Protein AF-A0A739PV73-F1 (afdb_monomer_lite)

Sequence (144 aa):
MTLNTVLNKGGDKDQQLSDKVLIKGNVTGETVLKVVPQGNGDNTASAPGNIFSSRDGISLVQVGGDAADNAFKLDREYISTGTKSPYQYRLFTYRGGQVDQQSNFLGDKPVNVDFRLQTAYLDSSGNVVPGVDPDYNNSNNENG

Organism: NCBI:txid224729

Structure (mmCIF, N/CA/C/O backbone):
data_AF-A0A739PV73-F1
#
_entry.id   AF-A0A739PV73-F1
#
loop_
_atom_site.group_PDB
_atom_site.id
_atom_site.type_symbol
_atom_site.label_atom_id
_atom_site.label_alt_id
_atom_site.label_comp_id
_atom_site.label_asym_id
_atom_site.label_entity_id
_atom_site.label_seq_id
_atom_site.pdbx_PDB_ins_code
_atom_site.Cartn_x
_atom_site.Cartn_y
_atom_site.Cartn_z
_atom_site.occupancy
_atom_site.B_iso_or_equiv
_atom_site.auth_seq_id
_atom_site.auth_comp_id
_atom_site.auth_asym_id
_atom_site.auth_atom_id
_atom_site.pdbx_PDB_model_num
ATOM 1 N N . MET A 1 1 ? -11.717 8.640 -1.453 1.00 96.00 1 MET A N 1
ATOM 2 C CA . MET A 1 1 ? -10.865 9.596 -0.702 1.00 96.00 1 MET A CA 1
ATOM 3 C C . MET A 1 1 ? -9.614 9.884 -1.513 1.00 96.00 1 MET A C 1
ATOM 5 O O . MET A 1 1 ? -9.185 8.984 -2.222 1.00 96.00 1 MET A O 1
ATOM 9 N N . THR A 1 2 ? -9.051 11.091 -1.434 1.00 98.50 2 THR A N 1
ATOM 10 C CA . THR A 1 2 ? -7.818 11.450 -2.156 1.00 98.50 2 THR A CA 1
ATOM 11 C C . THR A 1 2 ? -6.660 11.610 -1.176 1.00 98.50 2 THR A C 1
ATOM 13 O O . THR A 1 2 ? -6.854 12.259 -0.154 1.00 98.50 2 THR A O 1
ATOM 16 N N . LEU A 1 3 ? -5.495 11.039 -1.488 1.00 98.69 3 LEU A N 1
ATOM 17 C CA . LEU A 1 3 ? -4.262 11.139 -0.696 1.00 98.69 3 LEU A CA 1
ATOM 18 C C . LEU A 1 3 ? -3.104 11.576 -1.597 1.00 98.69 3 LEU A C 1
ATOM 20 O O . LEU A 1 3 ? -2.966 11.064 -2.706 1.00 98.69 3 LEU A O 1
ATOM 24 N N . ASN A 1 4 ? -2.258 12.483 -1.130 1.00 98.44 4 ASN A N 1
ATOM 25 C CA . ASN A 1 4 ? -1.005 12.848 -1.783 1.00 98.44 4 ASN A CA 1
ATOM 26 C C . ASN A 1 4 ? 0.138 12.024 -1.193 1.00 98.44 4 ASN A C 1
ATOM 28 O O . ASN A 1 4 ? 0.200 11.821 0.018 1.00 98.44 4 ASN A O 1
ATOM 32 N N . THR A 1 5 ? 1.057 11.563 -2.035 1.00 97.94 5 THR A N 1
ATOM 33 C CA . THR A 1 5 ? 2.221 10.801 -1.573 1.00 97.94 5 THR A CA 1
ATOM 34 C C . THR A 1 5 ? 3.435 11.089 -2.442 1.00 97.94 5 THR A C 1
ATOM 36 O O . THR A 1 5 ? 3.309 11.213 -3.662 1.00 97.94 5 THR A O 1
ATOM 39 N N . VAL A 1 6 ? 4.615 11.200 -1.839 1.00 97.62 6 VAL A N 1
ATOM 40 C CA . VAL A 1 6 ? 5.882 11.211 -2.576 1.00 97.62 6 VAL A CA 1
ATOM 41 C C . VAL A 1 6 ? 6.337 9.768 -2.757 1.00 97.62 6 VAL A C 1
ATOM 43 O O . VAL A 1 6 ? 6.560 9.064 -1.777 1.00 97.62 6 VAL A O 1
ATOM 46 N N . LEU A 1 7 ? 6.517 9.336 -4.006 1.00 96.88 7 LEU A N 1
ATOM 47 C CA . LEU A 1 7 ? 7.033 8.005 -4.329 1.00 96.88 7 LEU A CA 1
ATOM 48 C C . LEU A 1 7 ? 8.558 7.975 -4.174 1.00 96.88 7 LEU A C 1
ATOM 50 O O . LEU A 1 7 ? 9.299 8.017 -5.155 1.00 96.88 7 LEU A O 1
ATOM 54 N N . ASN A 1 8 ? 9.014 7.967 -2.925 1.00 94.12 8 ASN A N 1
ATOM 55 C CA . ASN A 1 8 ? 10.404 7.735 -2.540 1.00 94.12 8 ASN A CA 1
ATOM 56 C C . ASN A 1 8 ? 10.589 6.293 -2.034 1.00 94.12 8 ASN A C 1
ATOM 58 O O . ASN A 1 8 ? 9.696 5.464 -2.185 1.00 94.12 8 ASN A O 1
ATOM 62 N N . LYS A 1 9 ? 11.740 5.993 -1.425 1.00 93.38 9 LYS A N 1
ATOM 63 C CA . LYS A 1 9 ? 12.079 4.665 -0.890 1.00 93.38 9 LYS A CA 1
ATOM 64 C C . LYS A 1 9 ? 11.137 4.154 0.217 1.00 93.38 9 LYS A C 1
ATOM 66 O O . LYS A 1 9 ? 11.185 2.977 0.558 1.00 93.38 9 LYS A O 1
ATOM 71 N N . GLY A 1 10 ? 10.278 4.998 0.792 1.00 91.44 10 GLY A N 1
ATOM 72 C CA . GLY A 1 10 ? 9.528 4.644 1.996 1.00 91.44 10 GLY A CA 1
ATOM 73 C C . GLY A 1 10 ? 10.469 4.488 3.191 1.00 91.44 10 GLY A C 1
ATOM 74 O O . GLY A 1 10 ? 11.305 5.360 3.422 1.00 91.44 10 GLY A O 1
ATOM 75 N N . GLY A 1 11 ? 10.348 3.391 3.940 1.00 87.25 11 GLY A N 1
ATOM 76 C CA . GLY A 1 11 ? 11.227 3.117 5.078 1.00 87.25 11 GLY A CA 1
ATOM 77 C C . GLY A 1 11 ? 10.726 3.737 6.379 1.00 87.25 11 GLY A C 1
ATOM 78 O O . GLY A 1 11 ? 9.572 3.536 6.755 1.00 87.25 11 GLY A O 1
ATOM 79 N N . ASP A 1 12 ? 11.599 4.456 7.087 1.00 88.44 12 ASP A N 1
ATOM 80 C CA . ASP A 1 12 ? 11.282 4.988 8.416 1.00 88.44 12 ASP A CA 1
ATOM 81 C C . ASP A 1 12 ? 10.143 6.010 8.386 1.00 88.44 12 ASP A C 1
ATOM 83 O O . ASP A 1 12 ? 9.910 6.705 7.394 1.00 88.44 12 ASP A O 1
ATOM 87 N N . LYS A 1 13 ? 9.475 6.153 9.534 1.00 87.88 13 LYS A N 1
ATOM 88 C CA . LYS A 1 13 ? 8.377 7.096 9.776 1.00 87.88 13 LYS A CA 1
ATOM 89 C C . LYS A 1 13 ? 8.619 8.489 9.175 1.00 87.88 13 LYS A C 1
ATOM 91 O O . LYS A 1 13 ? 7.745 9.008 8.483 1.00 87.88 13 LYS A O 1
ATOM 96 N N . ASP A 1 14 ? 9.803 9.052 9.407 1.00 89.38 14 ASP A N 1
ATOM 97 C CA . ASP A 1 14 ? 10.157 10.427 9.024 1.00 89.38 14 ASP A CA 1
ATOM 98 C C . ASP A 1 14 ? 10.555 10.563 7.545 1.00 89.38 14 ASP A C 1
ATOM 100 O O . ASP A 1 14 ? 10.640 11.669 7.015 1.00 89.38 14 ASP A O 1
ATOM 104 N N . GLN A 1 15 ? 10.778 9.441 6.857 1.00 90.31 15 GLN A N 1
ATOM 105 C CA . GLN A 1 15 ? 11.086 9.403 5.427 1.00 90.31 15 GLN A CA 1
ATOM 106 C C . GLN A 1 15 ? 9.811 9.319 4.578 1.00 90.31 15 GLN A C 1
ATOM 108 O O . GLN A 1 15 ? 9.825 9.664 3.398 1.00 90.31 15 GLN A O 1
ATOM 113 N N . GLN A 1 16 ? 8.688 8.893 5.160 1.00 93.06 16 GLN A N 1
ATOM 114 C CA . GLN A 1 16 ? 7.427 8.712 4.445 1.00 93.06 16 GLN A CA 1
ATOM 115 C C . GLN A 1 16 ? 6.634 10.022 4.337 1.00 93.06 16 GLN A C 1
ATOM 117 O O . GLN A 1 16 ? 5.799 10.341 5.186 1.00 93.06 16 GLN A O 1
ATOM 122 N N . LEU A 1 17 ? 6.842 10.752 3.241 1.00 96.00 17 LEU A N 1
ATOM 123 C CA . LEU A 1 17 ? 6.121 11.990 2.936 1.00 96.00 17 LEU A CA 1
ATOM 124 C C . LEU A 1 17 ? 4.785 11.675 2.251 1.00 96.00 17 LEU A C 1
ATOM 126 O O . LEU A 1 17 ? 4.692 11.608 1.024 1.00 96.00 17 LEU A O 1
ATOM 130 N N . SER A 1 18 ? 3.749 11.437 3.051 1.00 96.94 18 SER A N 1
ATOM 131 C CA . SER A 1 18 ? 2.429 11.049 2.555 1.00 96.94 18 SER A CA 1
ATOM 132 C C . SER A 1 18 ? 1.316 11.547 3.463 1.00 96.94 18 SER A C 1
ATOM 134 O O . SER A 1 18 ? 1.463 11.538 4.687 1.00 96.94 18 SER A O 1
ATOM 136 N N . ASP A 1 19 ? 0.171 11.868 2.865 1.00 98.38 19 ASP A N 1
ATOM 137 C CA . ASP A 1 19 ? -1.098 11.894 3.583 1.00 98.38 19 ASP A CA 1
ATOM 138 C C . ASP A 1 19 ? -1.362 10.498 4.168 1.00 98.38 19 ASP A C 1
ATOM 140 O O . ASP A 1 19 ? -1.049 9.479 3.537 1.00 98.38 19 ASP A O 1
ATOM 144 N N . LYS A 1 20 ? -1.924 10.452 5.382 1.00 97.25 20 LYS A N 1
ATOM 145 C CA . LYS A 1 20 ? -2.180 9.214 6.130 1.00 97.25 20 LYS A CA 1
ATOM 146 C C . LYS A 1 20 ? -3.571 9.214 6.741 1.00 97.25 20 LYS A C 1
ATOM 148 O O . LYS A 1 20 ? -4.056 10.237 7.222 1.00 97.25 20 LYS A O 1
ATOM 153 N N . VAL A 1 21 ? -4.180 8.036 6.776 1.00 98.44 21 VAL A N 1
ATOM 154 C CA . VAL A 1 21 ? -5.475 7.787 7.413 1.00 98.44 21 VAL A CA 1
ATOM 155 C C . VAL A 1 21 ? -5.255 6.882 8.616 1.00 98.44 21 VAL A C 1
ATOM 157 O O . VAL A 1 21 ? -4.660 5.814 8.501 1.00 98.44 21 VAL A O 1
ATOM 160 N N . LEU A 1 22 ? -5.724 7.321 9.781 1.00 98.38 22 LEU A N 1
ATOM 161 C CA . LEU A 1 22 ? -5.436 6.694 11.068 1.00 98.38 22 LEU A CA 1
ATOM 162 C C . LEU A 1 22 ? -6.744 6.293 11.746 1.00 98.38 22 LEU A C 1
ATOM 164 O O . LEU A 1 22 ? -7.538 7.153 12.126 1.00 98.38 22 LEU A O 1
ATOM 168 N N . ILE A 1 23 ? -6.980 4.991 11.894 1.00 98.50 23 ILE A N 1
ATOM 169 C CA . ILE A 1 23 ? -8.243 4.446 12.399 1.00 98.50 23 ILE A CA 1
ATOM 170 C C . ILE A 1 23 ? -7.961 3.650 13.669 1.00 98.50 23 ILE A C 1
ATOM 172 O O . ILE A 1 23 ? -7.353 2.590 13.624 1.00 98.50 23 ILE A O 1
ATOM 176 N N . LYS A 1 24 ? -8.420 4.138 14.828 1.00 98.06 24 LYS A N 1
ATOM 177 C CA . LYS A 1 24 ? -8.197 3.451 16.117 1.00 98.06 24 LYS A CA 1
ATOM 178 C C . LYS A 1 24 ? -9.115 2.241 16.358 1.00 98.06 24 LYS A C 1
ATOM 180 O O . LYS A 1 24 ? -8.852 1.471 17.276 1.00 98.06 24 LYS A O 1
ATOM 185 N N . GLY A 1 25 ? -10.203 2.115 15.596 1.00 97.88 25 GLY A N 1
ATOM 186 C CA . GLY A 1 25 ? -11.196 1.044 15.721 1.00 97.88 25 GLY A CA 1
ATOM 187 C C . GLY A 1 25 ? -11.164 0.055 14.556 1.00 97.88 25 GLY A C 1
ATOM 188 O O . GLY A 1 25 ? -10.173 -0.031 13.834 1.00 97.88 25 GLY A O 1
ATOM 189 N N . ASN A 1 26 ? -12.271 -0.662 14.371 1.00 98.50 26 ASN A N 1
ATOM 190 C CA . ASN A 1 26 ? -12.452 -1.604 13.266 1.00 98.50 26 ASN A CA 1
ATOM 191 C C . ASN A 1 26 ? -12.900 -0.882 11.987 1.00 98.50 26 ASN A C 1
ATOM 193 O O . ASN A 1 26 ? -13.622 0.117 12.043 1.00 98.50 26 ASN A O 1
ATOM 197 N N . VAL A 1 27 ? -12.524 -1.431 10.837 1.00 98.56 27 VAL A N 1
ATOM 198 C CA . VAL A 1 27 ? -12.958 -1.008 9.505 1.00 98.56 27 VAL A CA 1
ATOM 199 C C . VAL A 1 27 ? -13.937 -2.032 8.949 1.00 98.56 27 VAL A C 1
ATOM 201 O O . VAL A 1 27 ? -13.704 -3.238 9.001 1.00 98.56 27 VAL A O 1
ATOM 204 N N . THR A 1 28 ? -15.033 -1.536 8.381 1.00 97.69 28 THR A N 1
ATOM 205 C CA . THR A 1 28 ? -16.025 -2.342 7.663 1.00 97.69 28 THR A CA 1
ATOM 206 C C . THR A 1 28 ? -16.293 -1.724 6.296 1.00 97.69 28 THR A C 1
ATOM 208 O O . THR A 1 28 ? 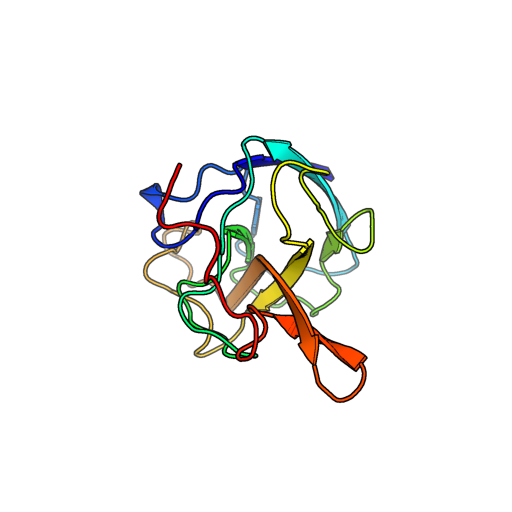-16.062 -0.530 6.094 1.00 97.69 28 THR A O 1
ATOM 211 N N . GLY A 1 29 ? -16.781 -2.538 5.358 1.00 97.38 29 GLY A N 1
ATOM 212 C CA . GLY A 1 29 ? -16.993 -2.112 3.977 1.00 97.38 29 GLY A CA 1
ATOM 213 C C . GLY A 1 29 ? -15.685 -1.903 3.214 1.00 97.38 29 GLY A C 1
ATOM 214 O O . GLY A 1 29 ? -14.637 -2.424 3.588 1.00 97.38 29 GLY A O 1
ATOM 215 N N . GLU A 1 30 ? -15.774 -1.150 2.123 1.00 97.81 30 GLU A N 1
ATOM 216 C CA . GLU A 1 30 ? -14.666 -0.892 1.208 1.00 97.81 30 GLU A CA 1
ATOM 217 C C . GLU A 1 30 ? -14.567 0.608 0.921 1.00 97.81 30 GLU A C 1
ATOM 219 O O . GLU A 1 30 ? -15.571 1.277 0.667 1.00 97.81 30 GLU A O 1
ATOM 224 N N . THR A 1 31 ? -13.347 1.141 0.938 1.00 98.62 31 THR A N 1
ATOM 225 C CA . THR A 1 31 ? -13.059 2.531 0.583 1.00 98.62 31 THR A CA 1
ATOM 226 C C . THR A 1 31 ? -12.072 2.606 -0.575 1.00 98.62 31 THR A C 1
ATOM 228 O O . THR A 1 31 ? -10.978 2.045 -0.529 1.00 98.62 31 THR A O 1
ATOM 231 N N . VAL A 1 32 ? -12.426 3.380 -1.602 1.00 98.62 32 VAL A N 1
ATOM 232 C CA . VAL A 1 32 ? -11.535 3.660 -2.734 1.00 98.62 32 VAL A CA 1
ATOM 233 C C . VAL A 1 32 ? -10.599 4.831 -2.418 1.00 98.62 32 VAL A C 1
ATOM 235 O O . VAL A 1 32 ? -11.037 5.933 -2.049 1.00 98.62 32 VAL A O 1
ATOM 238 N N . LEU A 1 33 ? -9.303 4.593 -2.604 1.00 98.69 33 LEU A N 1
ATOM 239 C CA . LEU A 1 33 ? -8.207 5.542 -2.472 1.00 98.69 33 LEU A CA 1
ATOM 240 C C . LEU A 1 33 ? -7.769 6.031 -3.856 1.00 98.69 33 LEU A C 1
ATOM 242 O O . LEU A 1 33 ? -7.245 5.271 -4.666 1.00 98.69 33 LEU A O 1
ATOM 246 N N . LYS A 1 34 ? -7.932 7.327 -4.108 1.00 98.56 34 LYS A N 1
ATOM 247 C CA . LYS A 1 34 ? -7.282 8.026 -5.214 1.00 98.56 34 LYS A CA 1
ATOM 248 C C . LYS A 1 34 ? -5.967 8.593 -4.703 1.00 98.56 34 LYS A C 1
ATOM 250 O O . LYS A 1 34 ? -5.960 9.560 -3.948 1.00 98.56 34 LYS A O 1
ATOM 255 N N . VAL A 1 35 ? -4.856 8.002 -5.106 1.00 98.44 35 VAL A N 1
ATOM 256 C CA . VAL A 1 35 ? -3.534 8.470 -4.684 1.00 98.44 35 VAL A CA 1
ATOM 257 C C . VAL A 1 35 ? -2.941 9.350 -5.779 1.00 98.44 35 VAL A C 1
ATOM 259 O O . VAL A 1 35 ? -2.904 8.963 -6.946 1.00 98.44 35 VAL A O 1
ATOM 262 N N . VAL A 1 36 ? -2.501 10.548 -5.405 1.00 98.06 36 VAL A N 1
ATOM 263 C CA . VAL A 1 36 ? -1.832 11.508 -6.284 1.00 98.06 36 VAL A CA 1
ATOM 264 C C . VAL A 1 36 ? -0.324 11.396 -6.040 1.00 98.06 36 VAL A C 1
ATOM 266 O O . VAL A 1 36 ? 0.159 11.890 -5.016 1.00 98.06 36 VAL A O 1
ATOM 269 N N . PRO A 1 37 ? 0.426 10.725 -6.933 1.00 97.12 37 PRO A N 1
ATOM 270 C CA . PRO A 1 37 ? 1.856 10.530 -6.751 1.00 97.12 37 PRO A CA 1
ATOM 271 C C . PRO A 1 37 ? 2.649 11.798 -7.078 1.00 97.12 37 PRO A C 1
ATOM 273 O O . PRO A 1 37 ? 2.356 12.504 -8.043 1.00 97.12 37 PRO A O 1
ATOM 276 N N . GLN A 1 38 ? 3.699 12.038 -6.302 1.00 96.62 38 GLN A N 1
ATOM 277 C CA . GLN A 1 38 ? 4.708 13.073 -6.510 1.00 96.62 38 GLN A CA 1
ATOM 278 C C . GLN A 1 38 ? 6.106 12.441 -6.580 1.00 96.62 38 GLN A C 1
ATOM 280 O O . GLN A 1 38 ? 6.320 11.320 -6.117 1.00 96.62 38 GLN A O 1
ATOM 285 N N . GLY A 1 39 ? 7.076 13.177 -7.127 1.00 94.88 39 GLY A N 1
ATOM 286 C CA . GLY A 1 39 ? 8.458 12.709 -7.280 1.00 94.88 39 GLY A CA 1
ATOM 287 C C . GLY A 1 39 ? 8.698 11.874 -8.544 1.00 94.88 39 GLY A C 1
ATOM 288 O O . GLY A 1 39 ? 7.891 11.878 -9.479 1.00 94.88 39 GLY A O 1
ATOM 289 N N . ASN A 1 40 ? 9.851 11.202 -8.588 1.00 95.56 40 ASN A N 1
ATOM 290 C CA . ASN A 1 40 ? 10.277 10.406 -9.744 1.00 95.56 40 ASN A CA 1
ATOM 291 C C . ASN A 1 40 ? 9.926 8.918 -9.618 1.00 95.56 40 ASN A C 1
ATOM 293 O O . ASN A 1 40 ? 9.773 8.265 -10.646 1.00 95.56 40 ASN A O 1
ATOM 297 N N . GLY A 1 41 ? 9.703 8.414 -8.401 1.00 95.62 41 GLY A N 1
ATOM 298 C CA . GLY A 1 41 ? 9.567 6.986 -8.119 1.00 95.62 41 GLY A CA 1
ATOM 299 C C . GLY A 1 41 ? 10.902 6.374 -7.689 1.00 95.62 41 GLY A C 1
ATOM 300 O O . GLY A 1 41 ? 11.931 6.640 -8.302 1.00 95.62 41 GLY A O 1
ATOM 301 N N . ASP A 1 42 ? 10.869 5.551 -6.646 1.00 95.81 42 ASP A N 1
ATOM 302 C CA . ASP A 1 42 ? 11.996 4.780 -6.115 1.00 95.81 42 ASP A CA 1
ATOM 303 C C . ASP A 1 42 ? 11.553 3.364 -5.684 1.00 95.81 42 ASP A C 1
ATOM 305 O O . ASP A 1 42 ? 10.355 3.089 -5.553 1.00 95.81 42 ASP A O 1
ATOM 309 N N . ASN A 1 43 ? 12.509 2.461 -5.468 1.00 94.94 43 ASN A N 1
ATOM 310 C CA . ASN A 1 43 ? 12.243 1.113 -4.985 1.00 94.94 43 ASN A CA 1
ATOM 311 C C . ASN A 1 43 ? 11.846 1.158 -3.507 1.00 94.94 43 ASN A C 1
ATOM 313 O O . ASN A 1 43 ? 12.665 1.499 -2.657 1.00 94.94 43 ASN A O 1
ATOM 317 N N . THR A 1 44 ? 10.611 0.773 -3.193 1.00 95.06 44 THR A N 1
ATOM 318 C CA . THR A 1 44 ? 10.118 0.707 -1.809 1.00 95.06 44 THR A CA 1
ATOM 319 C C . THR A 1 44 ? 10.292 -0.666 -1.164 1.00 95.06 44 THR A C 1
ATOM 321 O O . THR A 1 44 ? 9.819 -0.879 -0.050 1.00 95.06 44 THR A O 1
ATOM 324 N N . ALA A 1 45 ? 10.967 -1.597 -1.837 1.00 93.19 45 ALA A N 1
ATOM 325 C CA . ALA A 1 45 ? 11.372 -2.878 -1.283 1.00 93.19 45 ALA A CA 1
ATOM 326 C C . ALA A 1 45 ? 12.798 -2.792 -0.723 1.00 93.19 45 ALA A C 1
ATOM 328 O O . ALA A 1 45 ? 13.726 -2.317 -1.381 1.00 93.19 45 ALA A O 1
ATOM 329 N N . SER A 1 46 ? 12.980 -3.272 0.503 1.00 89.38 46 SER A N 1
ATOM 330 C CA . SER A 1 46 ? 14.275 -3.349 1.187 1.00 89.38 46 SER A CA 1
ATOM 331 C C . SER A 1 46 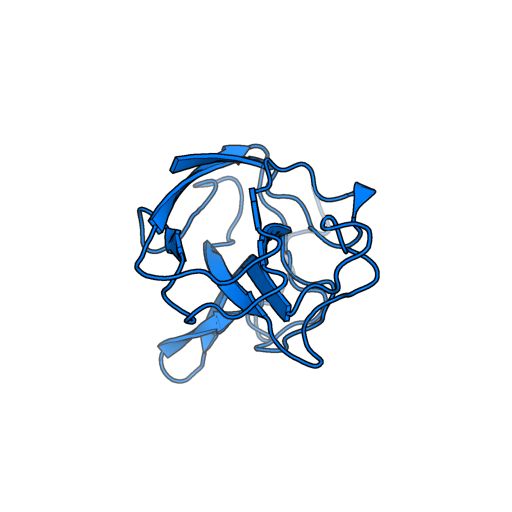? 15.114 -4.551 0.752 1.00 89.38 46 SER A C 1
ATOM 333 O O . SER A 1 46 ? 16.334 -4.527 0.914 1.00 89.38 46 SER A O 1
ATOM 335 N N . ALA A 1 47 ? 14.479 -5.563 0.162 1.00 86.25 47 ALA A N 1
ATOM 336 C CA . ALA A 1 47 ? 15.114 -6.715 -0.462 1.00 86.25 47 ALA A CA 1
ATOM 337 C C . ALA A 1 47 ? 14.405 -7.067 -1.785 1.00 86.25 47 ALA A C 1
ATOM 339 O O . ALA A 1 47 ? 13.216 -6.771 -1.934 1.00 86.25 47 ALA A O 1
ATOM 340 N N . PRO A 1 48 ? 15.108 -7.683 -2.752 1.00 85.06 48 PRO A N 1
ATOM 341 C CA . PRO A 1 48 ? 14.469 -8.217 -3.948 1.00 85.06 48 PRO A CA 1
ATOM 342 C C . PRO A 1 48 ? 13.564 -9.414 -3.626 1.00 85.06 48 PRO A C 1
ATOM 344 O O . PRO A 1 48 ? 13.773 -10.131 -2.646 1.00 85.06 48 PRO A O 1
ATOM 347 N N . GLY A 1 49 ? 12.594 -9.664 -4.502 1.00 88.00 49 GLY A N 1
ATOM 348 C CA . GLY A 1 49 ? 11.648 -10.768 -4.395 1.00 88.00 49 GLY A CA 1
ATOM 349 C C . GLY A 1 49 ? 10.376 -10.435 -3.619 1.00 88.00 49 GLY A C 1
ATOM 350 O O . GLY A 1 49 ? 10.175 -9.322 -3.140 1.00 88.00 49 GLY A O 1
ATOM 351 N N . ASN A 1 50 ? 9.499 -11.436 -3.510 1.00 88.06 50 ASN A N 1
ATOM 352 C CA . ASN A 1 50 ? 8.240 -11.354 -2.765 1.00 88.06 50 ASN A CA 1
ATOM 353 C C . ASN A 1 50 ? 8.484 -11.543 -1.261 1.00 88.06 50 ASN A C 1
ATOM 355 O O . ASN A 1 50 ? 8.119 -12.562 -0.673 1.00 88.06 50 ASN A O 1
ATOM 359 N N . ILE A 1 51 ? 9.173 -10.579 -0.656 1.00 84.75 51 ILE A N 1
ATOM 360 C CA . ILE A 1 51 ? 9.477 -10.573 0.771 1.00 84.75 51 ILE A CA 1
ATOM 361 C C . ILE A 1 51 ? 8.762 -9.380 1.387 1.00 84.75 51 ILE A C 1
ATOM 363 O O . ILE A 1 51 ? 9.005 -8.240 1.014 1.00 84.75 51 ILE A O 1
ATOM 367 N N . PHE A 1 52 ? 7.893 -9.649 2.359 1.00 82.25 52 PHE A N 1
ATOM 368 C CA . PHE A 1 52 ? 7.320 -8.604 3.197 1.00 82.25 52 PHE A CA 1
ATOM 369 C C . PHE A 1 52 ? 8.311 -8.270 4.307 1.00 82.25 52 PHE A C 1
ATOM 371 O O . PHE A 1 52 ? 8.412 -9.000 5.295 1.00 82.25 52 PHE A O 1
ATOM 378 N N . SER A 1 53 ? 9.024 -7.158 4.169 1.00 86.62 53 SER A N 1
ATOM 379 C CA . SER A 1 53 ? 9.741 -6.544 5.282 1.00 86.62 53 SER A CA 1
ATOM 380 C C . SER A 1 53 ? 8.891 -5.436 5.885 1.00 86.62 53 SER A C 1
ATOM 382 O O . SER A 1 53 ? 8.237 -4.667 5.183 1.00 86.62 53 SER A O 1
ATOM 384 N N . SER A 1 54 ? 8.912 -5.322 7.209 1.00 84.62 54 SER A N 1
ATOM 385 C CA . SER A 1 54 ? 8.108 -4.338 7.937 1.00 84.62 54 SER A CA 1
ATOM 386 C C . SER A 1 54 ? 8.473 -2.888 7.596 1.00 84.62 54 SER A C 1
ATOM 388 O O . SER A 1 54 ? 7.698 -1.968 7.848 1.00 84.62 54 SER A O 1
ATOM 390 N N . ARG A 1 55 ? 9.625 -2.674 6.955 1.00 86.25 55 ARG A N 1
ATOM 391 C CA . ARG A 1 55 ? 10.097 -1.369 6.477 1.00 86.25 55 ARG A CA 1
ATOM 392 C C . ARG A 1 55 ? 9.774 -1.097 5.007 1.00 86.25 55 ARG A C 1
ATOM 394 O O . ARG A 1 55 ? 10.070 -0.006 4.528 1.00 86.25 55 ARG A O 1
ATOM 401 N N . ASP A 1 56 ? 9.184 -2.056 4.302 1.00 93.12 56 ASP A N 1
ATOM 402 C CA . ASP A 1 56 ? 8.823 -1.882 2.901 1.00 93.12 56 ASP A CA 1
ATOM 403 C C . ASP A 1 56 ? 7.584 -1.003 2.741 1.00 93.12 56 ASP A C 1
ATOM 405 O O . ASP A 1 56 ? 6.708 -0.928 3.614 1.00 93.12 56 ASP A O 1
ATOM 409 N N . GLY A 1 57 ? 7.498 -0.375 1.574 1.00 95.19 57 GLY A N 1
ATOM 410 C CA . GLY A 1 57 ? 6.361 0.433 1.171 1.00 95.19 57 GLY A CA 1
ATOM 411 C C . GLY A 1 57 ? 6.247 1.767 1.910 1.00 95.19 57 GLY A C 1
ATOM 412 O O . GLY A 1 57 ? 7.043 2.142 2.771 1.00 95.19 57 GLY A O 1
ATOM 413 N N . ILE A 1 58 ? 5.204 2.501 1.542 1.00 97.12 58 ILE A N 1
ATOM 414 C CA . ILE A 1 58 ? 4.798 3.768 2.146 1.00 97.12 58 ILE A CA 1
ATOM 415 C C . ILE A 1 58 ? 3.426 3.545 2.778 1.00 97.12 58 ILE A C 1
ATOM 417 O O . ILE A 1 58 ? 2.471 3.196 2.084 1.00 97.12 58 ILE A O 1
ATOM 421 N N . SER A 1 59 ? 3.306 3.737 4.092 1.00 97.56 59 SER A N 1
ATOM 422 C CA . SER A 1 59 ? 2.033 3.558 4.797 1.00 97.56 59 SER A CA 1
ATOM 423 C C . SER A 1 59 ? 1.035 4.650 4.408 1.00 97.56 59 SER A C 1
ATOM 425 O O . SER A 1 59 ? 1.337 5.842 4.545 1.00 97.56 59 SER A O 1
ATOM 427 N N . LEU A 1 60 ? -0.151 4.238 3.946 1.00 98.19 60 LEU A N 1
ATOM 428 C CA . LEU A 1 60 ? -1.265 5.131 3.608 1.00 98.19 60 LEU A CA 1
ATOM 429 C C . LEU A 1 60 ? -2.388 5.063 4.646 1.00 98.19 60 LEU A C 1
ATOM 431 O O . LEU A 1 60 ? -2.990 6.089 4.971 1.00 98.19 60 LEU A O 1
ATOM 435 N N . VAL A 1 61 ? -2.678 3.866 5.165 1.00 98.62 61 VAL A N 1
ATOM 436 C CA . VAL A 1 61 ? -3.743 3.653 6.152 1.00 98.62 61 VAL A CA 1
ATOM 437 C C . VAL A 1 61 ? -3.264 2.728 7.259 1.00 98.62 61 VAL A C 1
ATOM 439 O O . VAL A 1 61 ? -2.866 1.601 6.982 1.00 98.62 61 VAL A O 1
ATOM 442 N N . GLN A 1 62 ? -3.380 3.171 8.509 1.00 98.44 62 GLN A N 1
ATOM 443 C CA . GLN A 1 62 ? -3.143 2.333 9.683 1.00 98.44 62 GLN A CA 1
ATOM 444 C C . GLN A 1 62 ? -4.438 2.113 10.456 1.00 98.44 62 GLN A C 1
ATOM 446 O O . GLN A 1 62 ? -5.185 3.057 10.729 1.00 98.44 62 GLN A O 1
ATOM 451 N N . VAL A 1 63 ? -4.682 0.859 10.825 1.00 98.75 63 VAL A N 1
ATOM 452 C CA . VAL A 1 63 ? -5.874 0.420 11.550 1.00 98.75 63 VAL A CA 1
ATOM 453 C C . VAL A 1 63 ? -5.450 -0.278 12.838 1.00 98.75 63 VAL A C 1
ATOM 455 O O . VAL A 1 63 ? -4.651 -1.212 12.814 1.00 98.75 63 VAL A O 1
ATOM 458 N N . GLY A 1 64 ? -5.977 0.187 13.969 1.00 98.31 64 GLY A N 1
ATOM 459 C CA . GLY A 1 64 ? -5.728 -0.383 15.296 1.00 98.31 64 GLY A CA 1
ATOM 460 C C . GLY A 1 64 ? -6.705 -1.488 15.696 1.00 98.31 64 GLY A C 1
ATOM 461 O O . GLY A 1 64 ? -6.485 -2.159 16.698 1.00 98.31 64 GLY A O 1
ATOM 462 N N . GLY A 1 65 ? -7.789 -1.664 14.939 1.00 97.94 65 GLY A N 1
ATOM 463 C CA . GLY A 1 65 ? -8.712 -2.793 15.036 1.00 97.94 65 GLY A CA 1
ATOM 464 C C . GLY A 1 65 ? -8.610 -3.731 13.834 1.00 97.94 65 GLY A C 1
ATOM 465 O O . GLY A 1 65 ? -7.574 -3.811 13.173 1.00 97.94 65 GLY A O 1
ATOM 466 N N . ASP A 1 66 ? -9.701 -4.428 13.539 1.00 97.88 66 ASP A N 1
ATOM 467 C CA . ASP A 1 66 ? -9.787 -5.336 12.397 1.00 97.88 66 ASP A CA 1
ATOM 468 C C . ASP A 1 66 ? -10.105 -4.586 11.101 1.00 97.88 66 ASP A C 1
ATOM 470 O O . ASP A 1 66 ? -10.864 -3.620 11.086 1.00 97.88 66 ASP A O 1
ATOM 474 N N . ALA A 1 67 ? -9.563 -5.069 9.990 1.00 98.44 67 ALA A N 1
ATOM 475 C CA . ALA A 1 67 ? -9.934 -4.669 8.634 1.00 98.44 67 ALA A CA 1
ATOM 476 C C . ALA A 1 67 ? -9.835 -5.898 7.728 1.00 98.44 67 ALA A C 1
ATOM 478 O O . ALA A 1 67 ? -9.017 -6.771 8.006 1.00 98.44 67 ALA A O 1
ATOM 479 N N . ALA A 1 68 ? -10.607 -5.976 6.645 1.00 98.00 68 ALA A N 1
ATOM 480 C CA . ALA A 1 68 ? -10.400 -6.971 5.585 1.00 98.00 68 ALA A CA 1
ATOM 481 C C . ALA A 1 68 ? -9.278 -6.525 4.626 1.00 98.00 68 ALA A C 1
ATOM 483 O O . ALA A 1 68 ? -8.987 -5.334 4.547 1.00 98.00 68 ALA A O 1
ATOM 484 N N . ASP A 1 69 ? -8.652 -7.443 3.884 1.00 95.62 69 ASP A N 1
ATOM 485 C CA . ASP A 1 69 ? -7.566 -7.093 2.941 1.00 95.62 69 ASP A CA 1
ATOM 486 C C . ASP A 1 69 ? -8.042 -6.186 1.800 1.00 95.62 69 ASP A C 1
ATOM 488 O O . ASP A 1 69 ? -7.293 -5.360 1.292 1.00 95.62 69 ASP A O 1
ATOM 492 N N . ASN A 1 70 ? -9.323 -6.274 1.449 1.00 95.81 70 ASN A N 1
ATOM 493 C CA . ASN A 1 70 ? -9.967 -5.398 0.478 1.00 95.81 70 ASN A CA 1
ATOM 494 C C . ASN A 1 70 ? -10.687 -4.201 1.119 1.00 95.81 70 ASN A C 1
ATOM 496 O O . ASN A 1 70 ? -11.446 -3.527 0.433 1.00 95.81 70 ASN A O 1
ATOM 500 N N . ALA A 1 71 ? -10.485 -3.911 2.410 1.00 98.44 71 ALA A N 1
ATOM 501 C CA . ALA A 1 71 ? -11.138 -2.769 3.061 1.00 98.44 71 ALA A CA 1
ATOM 502 C C . ALA A 1 71 ? -10.736 -1.423 2.431 1.00 98.44 71 ALA A C 1
ATOM 504 O O . ALA A 1 71 ? -11.509 -0.462 2.443 1.00 98.44 71 ALA A O 1
ATOM 505 N N . PHE A 1 72 ? -9.542 -1.368 1.840 1.00 98.69 72 PHE A N 1
ATOM 506 C CA . PHE A 1 72 ? -9.079 -0.256 1.024 1.00 98.69 72 PHE A CA 1
ATOM 507 C C . PHE A 1 72 ? -8.566 -0.775 -0.311 1.00 98.69 72 PHE A C 1
ATOM 509 O O . PHE A 1 72 ? -7.864 -1.781 -0.364 1.00 98.69 72 PHE A O 1
ATOM 516 N N . LYS A 1 73 ? -8.873 -0.050 -1.385 1.00 98.00 73 LYS A N 1
ATOM 517 C CA . LYS A 1 73 ? -8.337 -0.330 -2.720 1.00 98.00 73 LYS A CA 1
ATOM 518 C C . LYS A 1 73 ? -7.983 0.951 -3.449 1.00 98.00 73 LYS A C 1
ATOM 520 O O . LYS A 1 73 ? -8.565 2.000 -3.183 1.00 98.00 73 LYS A O 1
ATOM 525 N N . LEU A 1 74 ? -7.046 0.865 -4.382 1.00 98.50 74 LEU A N 1
ATOM 526 C CA . LEU A 1 74 ? -6.741 1.974 -5.279 1.00 98.50 74 LEU A CA 1
ATOM 527 C C . LEU A 1 74 ? -7.886 2.190 -6.282 1.00 98.50 74 LEU A C 1
ATOM 529 O O . LEU A 1 74 ? -8.630 1.267 -6.611 1.00 98.50 74 LEU A O 1
ATOM 533 N N . ASP A 1 75 ? -8.012 3.412 -6.798 1.00 98.06 75 ASP A N 1
ATOM 534 C CA . ASP A 1 75 ? -8.943 3.768 -7.882 1.00 98.06 75 ASP A CA 1
ATOM 535 C C . ASP A 1 75 ? -8.527 3.217 -9.262 1.00 98.06 75 ASP A C 1
ATOM 537 O O . ASP A 1 75 ? -9.207 3.448 -10.260 1.00 98.06 75 ASP A O 1
ATOM 541 N N . ARG A 1 76 ? -7.396 2.512 -9.313 1.00 97.56 76 ARG A N 1
ATOM 542 C CA . ARG A 1 76 ? -6.737 1.936 -10.487 1.00 97.56 76 ARG A CA 1
ATOM 543 C C . ARG A 1 76 ? -5.883 0.744 -10.051 1.00 97.56 76 ARG A C 1
ATOM 545 O O . ARG A 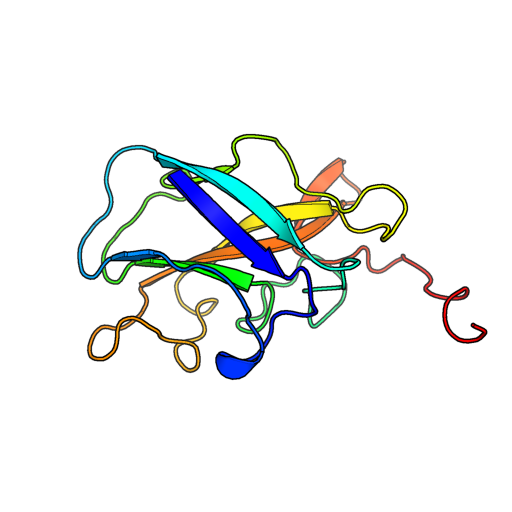1 76 ? -5.563 0.627 -8.874 1.00 97.56 76 ARG A O 1
ATOM 552 N N . GLU A 1 77 ? -5.472 -0.113 -10.978 1.00 96.31 77 GLU A N 1
ATOM 553 C CA . GLU A 1 77 ? -4.734 -1.342 -10.631 1.00 96.31 77 GLU A CA 1
ATOM 554 C C . GLU A 1 77 ? -3.353 -1.090 -10.017 1.00 96.31 77 GLU A C 1
ATOM 556 O O . GLU A 1 77 ? -2.927 -1.823 -9.126 1.00 96.31 77 GLU A O 1
ATOM 561 N N . TYR A 1 78 ? -2.654 -0.062 -10.499 1.00 97.69 78 TYR A N 1
ATOM 562 C CA . TYR A 1 78 ? -1.345 0.345 -10.006 1.00 97.69 78 TYR A CA 1
ATOM 563 C C . TYR A 1 78 ? -1.104 1.836 -10.249 1.00 97.69 78 TYR A C 1
ATOM 565 O O . TYR A 1 78 ? -1.729 2.478 -11.098 1.00 97.69 78 TYR A O 1
ATOM 573 N N . ILE A 1 79 ? -0.159 2.388 -9.502 1.00 97.94 79 ILE A N 1
ATOM 574 C CA . ILE A 1 79 ? 0.357 3.740 -9.685 1.00 97.94 79 ILE A CA 1
ATOM 575 C C . ILE A 1 79 ? 1.718 3.638 -10.366 1.00 97.94 79 ILE A C 1
ATOM 577 O O . ILE A 1 79 ? 2.502 2.747 -10.062 1.00 97.94 79 ILE A O 1
ATOM 581 N N . SER A 1 80 ? 2.009 4.560 -11.276 1.00 95.06 80 SER A N 1
ATOM 582 C CA . SER A 1 80 ? 3.322 4.700 -11.910 1.00 95.06 80 SER A CA 1
ATOM 583 C C . SER A 1 80 ? 3.625 6.175 -12.128 1.00 95.06 80 SER A C 1
ATOM 585 O O . SER A 1 80 ? 2.699 6.965 -12.328 1.00 95.06 80 SER A O 1
ATOM 587 N N . THR A 1 81 ? 4.902 6.541 -12.180 1.00 93.12 81 THR A N 1
ATOM 588 C CA . THR A 1 81 ? 5.348 7.895 -12.554 1.00 93.12 81 THR A CA 1
ATOM 589 C C . THR A 1 81 ? 5.571 8.055 -14.064 1.00 93.12 81 THR A C 1
ATOM 591 O O . THR A 1 81 ? 6.192 9.023 -14.508 1.00 93.12 81 THR A O 1
ATOM 594 N N . GLY A 1 82 ? 5.047 7.126 -14.872 1.00 90.25 82 GLY A N 1
ATOM 595 C CA . GLY A 1 82 ? 5.225 7.112 -16.321 1.00 90.25 82 GLY A CA 1
ATOM 596 C C . GLY A 1 82 ? 6.667 6.780 -16.690 1.00 90.25 82 GLY A C 1
ATOM 597 O O . GLY A 1 82 ? 7.209 5.783 -16.237 1.00 90.25 82 GLY A O 1
ATOM 598 N N . THR A 1 83 ? 7.306 7.627 -17.495 1.00 90.38 83 THR A N 1
ATOM 599 C CA . THR A 1 83 ? 8.674 7.397 -17.991 1.00 90.38 83 THR A CA 1
ATOM 600 C C . THR A 1 83 ? 9.774 7.717 -16.975 1.00 90.38 83 THR A C 1
ATOM 602 O O . THR A 1 83 ? 10.948 7.569 -17.296 1.00 90.38 83 THR A O 1
ATOM 605 N N . LYS A 1 84 ? 9.430 8.200 -15.773 1.00 92.69 84 LYS A N 1
ATOM 606 C CA . LYS A 1 84 ? 10.415 8.619 -14.760 1.00 92.69 84 LYS A CA 1
ATOM 607 C C . LYS A 1 84 ? 11.005 7.458 -13.960 1.00 92.69 84 LYS A C 1
ATOM 609 O O . LYS A 1 84 ? 12.087 7.602 -13.405 1.00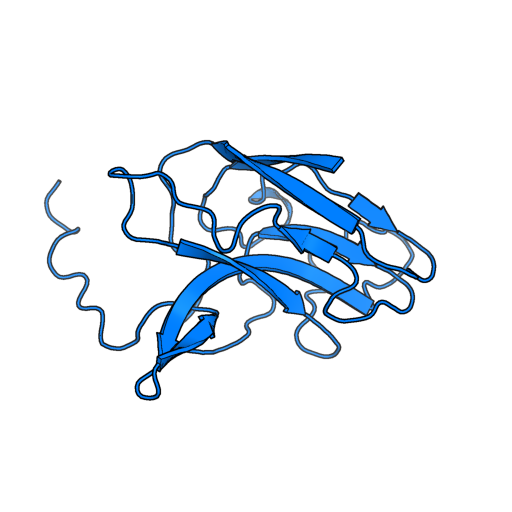 92.69 84 LYS A O 1
ATOM 614 N N . SER A 1 85 ? 10.288 6.343 -13.869 1.00 93.69 85 SER A N 1
ATOM 615 C CA . SER A 1 85 ? 10.702 5.170 -13.106 1.00 93.69 85 SER A CA 1
ATOM 616 C C . SER A 1 85 ? 10.062 3.908 -13.687 1.00 93.69 85 SER A C 1
ATOM 618 O O . SER A 1 85 ? 8.926 3.978 -14.160 1.00 93.69 85 SER A O 1
ATOM 620 N N . PRO A 1 86 ? 10.751 2.753 -13.635 1.00 93.12 86 PRO A N 1
ATOM 621 C CA . PRO A 1 86 ? 10.192 1.478 -14.079 1.00 93.12 86 PRO A CA 1
ATOM 622 C C . PRO A 1 86 ? 9.171 0.887 -13.094 1.00 93.12 86 PRO A C 1
ATOM 624 O O . PRO A 1 86 ? 8.528 -0.112 -13.408 1.00 93.12 86 PRO A O 1
ATOM 627 N N . TYR A 1 87 ? 9.030 1.454 -11.894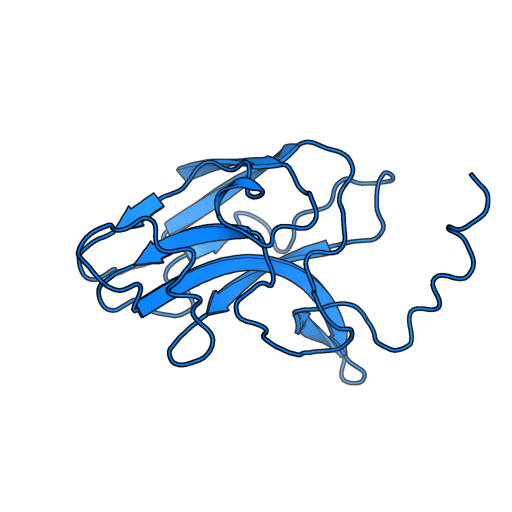 1.00 95.88 87 TYR A N 1
ATOM 628 C CA . TYR A 1 87 ? 8.252 0.824 -10.837 1.00 95.88 87 TYR A CA 1
ATOM 629 C C . TYR A 1 87 ? 6.742 1.006 -11.008 1.00 95.88 87 TYR A C 1
ATOM 631 O O . TYR A 1 87 ? 6.230 2.108 -11.233 1.00 95.88 87 TYR A O 1
ATOM 639 N N . GLN A 1 88 ? 6.021 -0.095 -10.804 1.00 96.44 88 GLN A N 1
ATOM 640 C CA . GLN A 1 88 ? 4.594 -0.084 -10.513 1.00 96.44 88 GLN A CA 1
ATOM 641 C C . GLN A 1 88 ? 4.396 -0.183 -9.008 1.00 96.44 88 GLN A C 1
ATOM 643 O O . GLN A 1 88 ? 5.013 -1.022 -8.356 1.00 96.44 88 GLN A O 1
ATOM 648 N N . TYR A 1 89 ? 3.502 0.637 -8.468 1.00 97.94 89 TYR A N 1
ATOM 649 C CA . TYR A 1 89 ? 3.154 0.622 -7.057 1.00 97.94 89 TYR A CA 1
ATOM 650 C C . TYR A 1 89 ? 1.735 0.121 -6.862 1.00 97.94 89 TYR A C 1
ATOM 652 O O . TYR A 1 89 ? 0.803 0.598 -7.516 1.00 97.94 89 TYR A O 1
ATOM 660 N N . ARG A 1 90 ? 1.559 -0.806 -5.928 1.00 97.88 90 ARG A N 1
ATOM 661 C CA . ARG A 1 90 ? 0.264 -1.380 -5.571 1.00 97.88 90 ARG A CA 1
ATOM 662 C C . ARG A 1 90 ? 0.051 -1.319 -4.070 1.00 97.88 90 ARG A C 1
ATOM 664 O O . ARG A 1 90 ? 0.989 -1.117 -3.303 1.00 97.88 90 ARG A O 1
ATOM 671 N N . LEU A 1 91 ? -1.210 -1.425 -3.673 1.00 98.00 91 LEU A N 1
ATOM 672 C CA . LEU A 1 91 ? -1.595 -1.417 -2.271 1.00 98.00 91 LEU A CA 1
ATOM 673 C C . LEU A 1 91 ? -1.566 -2.848 -1.740 1.00 98.00 91 LEU A C 1
ATOM 675 O O . LEU A 1 91 ? -2.305 -3.695 -2.237 1.00 98.00 91 LEU A O 1
ATOM 679 N N . PHE A 1 92 ? -0.737 -3.092 -0.732 1.00 96.69 92 PHE A N 1
ATOM 680 C CA . PHE A 1 92 ? -0.651 -4.371 -0.038 1.00 96.69 92 PHE A CA 1
ATOM 681 C C . PHE A 1 92 ? -1.024 -4.211 1.430 1.00 96.69 92 PHE A C 1
ATOM 683 O O . PHE A 1 92 ? -0.819 -3.157 2.038 1.00 96.69 92 PHE A O 1
ATOM 690 N N . THR A 1 93 ? -1.571 -5.280 1.997 1.00 96.69 93 THR A N 1
ATOM 691 C CA . THR A 1 93 ? -1.997 -5.326 3.392 1.00 96.69 93 THR A CA 1
ATOM 692 C C . THR A 1 93 ? -0.949 -6.039 4.231 1.00 96.69 93 THR A C 1
ATOM 694 O O . THR A 1 93 ? -0.600 -7.184 3.962 1.00 96.69 93 THR A O 1
ATOM 697 N N . TYR A 1 94 ? -0.471 -5.360 5.269 1.00 96.44 94 TYR A N 1
ATOM 698 C CA . TYR A 1 94 ? 0.480 -5.882 6.242 1.00 96.44 94 TYR A CA 1
ATOM 699 C C . TYR A 1 94 ? -0.248 -6.215 7.539 1.00 96.44 94 TYR A C 1
ATOM 701 O O . TYR A 1 94 ? -1.044 -5.405 8.026 1.00 96.44 94 TYR A O 1
ATOM 709 N N . ARG A 1 95 ? 0.035 -7.392 8.113 1.00 95.19 95 ARG A N 1
ATOM 710 C CA . ARG A 1 95 ? -0.569 -7.871 9.370 1.00 95.19 95 ARG A CA 1
ATOM 711 C C . ARG A 1 95 ? 0.427 -8.630 10.238 1.00 95.19 95 ARG A C 1
ATOM 713 O O . ARG A 1 95 ? 1.447 -9.129 9.764 1.00 95.19 95 ARG A O 1
ATOM 720 N N . GLY A 1 96 ? 0.095 -8.768 11.521 1.00 92.44 96 GLY A N 1
ATOM 721 C CA . GLY A 1 96 ? 0.879 -9.569 12.463 1.00 92.44 96 GLY A CA 1
ATOM 722 C C . GLY A 1 96 ? 2.347 -9.138 12.483 1.00 92.44 96 GLY A C 1
ATOM 723 O O . GLY A 1 96 ? 2.641 -7.952 12.601 1.00 92.44 96 GLY A O 1
ATOM 724 N N . GLY A 1 97 ? 3.266 -10.093 12.317 1.00 90.62 97 GLY A N 1
ATOM 725 C CA . GLY A 1 97 ? 4.711 -9.829 12.312 1.00 90.62 97 GLY A CA 1
ATOM 726 C C . GLY A 1 97 ? 5.220 -8.979 11.140 1.00 90.62 97 GLY A C 1
ATOM 727 O O . GLY A 1 97 ? 6.365 -8.541 11.175 1.00 90.62 97 GLY A O 1
ATOM 728 N N . GLN A 1 98 ? 4.396 -8.727 10.118 1.00 92.88 98 GLN A N 1
ATOM 729 C CA . GLN A 1 98 ? 4.766 -7.856 9.000 1.00 92.88 98 GLN A CA 1
ATOM 730 C C . GLN A 1 98 ? 4.631 -6.374 9.367 1.00 92.88 98 GLN A C 1
ATOM 732 O O . GLN A 1 98 ? 5.290 -5.535 8.765 1.00 92.88 98 GLN A O 1
ATOM 737 N N . VAL A 1 99 ? 3.772 -6.022 10.327 1.00 94.19 99 VAL A N 1
ATOM 738 C CA . VAL A 1 99 ? 3.533 -4.617 10.671 1.00 94.19 99 VAL A CA 1
ATOM 739 C C . VAL A 1 99 ? 4.708 -4.064 11.471 1.00 94.19 99 VAL A C 1
ATOM 741 O O . VAL A 1 99 ? 5.062 -4.593 12.525 1.00 94.19 99 VAL A O 1
ATOM 744 N N . ASP A 1 100 ? 5.271 -2.949 11.009 1.00 91.50 100 ASP A N 1
ATOM 745 C CA . ASP A 1 100 ? 6.275 -2.213 11.772 1.00 91.50 100 ASP A CA 1
ATOM 746 C C . ASP A 1 100 ? 5.630 -1.326 12.839 1.00 91.50 100 ASP A C 1
ATOM 748 O O . ASP A 1 100 ? 5.128 -0.235 12.555 1.00 91.50 100 ASP A O 1
ATOM 752 N N . GLN A 1 101 ? 5.695 -1.780 14.091 1.00 93.44 101 GLN A N 1
ATOM 753 C CA . GLN A 1 101 ? 5.233 -0.999 15.238 1.00 93.44 101 GLN A CA 1
ATOM 754 C C . GLN A 1 101 ? 6.120 0.222 15.532 1.00 93.44 101 GLN A C 1
ATOM 756 O O . GLN A 1 101 ? 5.668 1.133 16.222 1.00 93.44 101 GLN A O 1
ATOM 761 N N . GLN A 1 102 ? 7.356 0.284 15.021 1.00 90.44 102 GLN A N 1
ATOM 762 C CA . GLN A 1 102 ? 8.220 1.462 15.185 1.00 90.44 102 GLN A CA 1
ATOM 763 C C . GLN A 1 102 ? 7.724 2.629 14.317 1.00 90.44 102 GLN A C 1
ATOM 765 O O . GLN A 1 102 ? 7.801 3.787 14.725 1.00 90.44 102 GLN A O 1
ATOM 770 N N . SER A 1 103 ? 7.094 2.328 13.179 1.00 90.44 103 SER A N 1
ATOM 771 C CA . SER A 1 103 ? 6.418 3.292 12.301 1.00 90.44 103 SER A CA 1
ATOM 772 C C . SER A 1 103 ? 4.927 3.478 12.638 1.00 90.44 103 SER A C 1
ATOM 774 O O . SER A 1 103 ? 4.101 3.732 11.759 1.00 90.44 103 SER A O 1
ATOM 776 N N . ASN A 1 104 ? 4.553 3.379 13.916 1.00 94.44 104 ASN A N 1
ATOM 777 C CA . ASN A 1 104 ? 3.178 3.561 14.386 1.00 94.44 104 ASN A CA 1
ATOM 778 C C . ASN A 1 104 ? 2.773 5.051 14.429 1.00 94.44 104 ASN A C 1
ATOM 780 O O . ASN A 1 104 ? 3.439 5.880 15.055 1.00 94.44 104 ASN A O 1
ATOM 784 N N . PHE A 1 105 ? 1.670 5.414 13.768 1.00 94.69 105 PHE A N 1
ATOM 785 C CA . PHE A 1 105 ? 1.057 6.750 13.795 1.00 94.69 105 PHE A CA 1
ATOM 786 C C . PHE A 1 105 ? -0.224 6.827 14.647 1.00 94.69 105 PHE A C 1
ATOM 788 O O . PHE A 1 105 ? -0.722 7.923 14.887 1.00 94.69 105 PHE A O 1
ATOM 795 N N . LEU A 1 106 ? -0.743 5.705 15.150 1.00 96.50 106 LEU A N 1
ATOM 796 C CA . LEU A 1 106 ? -1.932 5.631 16.010 1.00 96.50 106 LEU A CA 1
ATOM 797 C C . LEU A 1 106 ? -1.675 6.069 17.464 1.00 96.50 106 LEU A C 1
ATOM 799 O O . LEU A 1 106 ? -2.629 6.227 18.234 1.00 96.50 106 LEU A O 1
ATOM 803 N N . GLY A 1 107 ? -0.411 6.292 17.835 1.00 92.50 107 GLY A N 1
ATOM 804 C CA . GLY A 1 107 ? -0.003 6.734 19.166 1.00 92.50 107 GLY A CA 1
ATOM 805 C C . GLY A 1 107 ? -0.038 5.592 20.177 1.00 92.50 107 GLY A C 1
ATOM 806 O O . GLY A 1 107 ? 0.808 4.708 20.146 1.00 92.50 107 GLY A O 1
ATOM 807 N N . ASP A 1 108 ? -1.016 5.621 21.079 1.00 91.94 108 ASP A N 1
ATOM 808 C CA . ASP A 1 108 ? -1.168 4.678 22.195 1.00 91.94 108 ASP A CA 1
ATOM 809 C C . ASP A 1 108 ? -1.775 3.320 21.801 1.00 91.94 108 ASP A C 1
ATOM 811 O O . ASP A 1 108 ? -1.802 2.387 22.604 1.00 91.94 108 ASP A O 1
ATOM 815 N N . LYS A 1 109 ? -2.280 3.197 20.571 1.00 94.81 109 LYS A N 1
ATOM 816 C CA . LYS A 1 109 ? -2.836 1.954 20.027 1.00 94.81 109 LYS A CA 1
ATOM 817 C C . LYS A 1 109 ? -1.809 1.267 19.123 1.00 94.81 109 LYS A C 1
ATOM 819 O O . LYS A 1 109 ? -1.185 1.964 18.323 1.00 94.81 109 LYS A O 1
ATOM 824 N N . PRO A 1 110 ? -1.646 -0.066 19.196 1.00 96.62 110 PRO A N 1
ATOM 825 C CA . PRO A 1 110 ? -0.843 -0.791 18.217 1.00 96.62 110 PRO A CA 1
ATOM 826 C C . PRO A 1 110 ? -1.488 -0.712 16.830 1.00 96.62 110 PRO A C 1
ATOM 828 O O . PRO A 1 110 ? -2.703 -0.537 16.708 1.00 96.62 110 PRO A O 1
ATOM 831 N N . VAL A 1 111 ? -0.674 -0.862 15.788 1.00 97.75 111 VAL A N 1
ATOM 832 C CA . VAL A 1 111 ? -1.166 -1.018 14.414 1.00 97.75 111 VAL A CA 1
ATOM 833 C C . VAL A 1 111 ? -1.418 -2.502 14.175 1.00 97.75 111 VAL A C 1
ATOM 835 O O . VAL A 1 111 ? -0.488 -3.300 14.220 1.00 97.75 111 VAL A O 1
ATOM 838 N N . ASN A 1 112 ? -2.661 -2.887 13.914 1.00 97.62 112 ASN A N 1
ATOM 839 C CA . ASN A 1 112 ? -3.006 -4.276 13.603 1.00 97.62 112 ASN A CA 1
ATOM 840 C C . ASN A 1 112 ? -2.947 -4.548 12.098 1.00 97.62 112 ASN A C 1
ATOM 842 O O . ASN A 1 112 ? -2.588 -5.649 11.677 1.00 97.62 112 ASN A O 1
ATOM 846 N N . VAL A 1 113 ? -3.301 -3.539 11.298 1.00 98.19 113 VAL A N 1
ATOM 847 C CA . VAL A 1 113 ? -3.301 -3.604 9.837 1.00 98.19 113 VAL A CA 1
ATOM 848 C C . VAL A 1 113 ? -2.698 -2.326 9.278 1.00 98.19 113 VAL A C 1
ATOM 850 O O . VAL A 1 113 ? -3.097 -1.228 9.671 1.00 98.19 113 VAL A O 1
ATOM 853 N N . ASP A 1 114 ? -1.762 -2.468 8.347 1.00 97.88 114 ASP A N 1
ATOM 854 C CA . ASP A 1 114 ? -1.157 -1.347 7.629 1.00 97.88 114 ASP A CA 1
ATOM 855 C C . ASP A 1 114 ? -1.315 -1.566 6.119 1.00 97.88 114 ASP A C 1
ATOM 857 O O . ASP A 1 114 ? -0.858 -2.571 5.574 1.00 97.88 114 ASP A O 1
ATOM 861 N N . PHE A 1 115 ? -2.005 -0.649 5.444 1.00 97.94 115 PHE A N 1
ATOM 862 C CA . PHE A 1 115 ? -2.152 -0.663 3.992 1.00 97.94 115 PHE A CA 1
ATOM 863 C C . PHE A 1 115 ? -1.053 0.202 3.394 1.00 97.94 115 PHE A C 1
ATOM 865 O O . PHE A 1 115 ? -1.062 1.435 3.523 1.00 97.94 115 PHE A O 1
ATOM 872 N N . ARG A 1 116 ? -0.103 -0.460 2.739 1.00 97.56 116 ARG A N 1
ATOM 873 C CA . ARG A 1 116 ? 1.117 0.160 2.239 1.00 97.56 116 ARG A CA 1
ATOM 874 C C . ARG A 1 116 ? 1.154 0.164 0.731 1.00 97.56 116 ARG A C 1
ATOM 876 O O . ARG A 1 116 ? 0.845 -0.831 0.082 1.00 97.56 116 ARG A O 1
ATOM 883 N N . LEU A 1 117 ? 1.560 1.298 0.183 1.00 97.62 117 LEU A N 1
ATOM 884 C CA . LEU A 1 117 ? 1.891 1.415 -1.220 1.00 97.62 117 LEU A CA 1
ATOM 885 C C . LEU A 1 117 ? 3.326 0.912 -1.423 1.00 97.62 117 LEU A C 1
ATOM 887 O O . LEU A 1 117 ? 4.266 1.546 -0.950 1.00 97.62 117 LEU A O 1
ATOM 891 N N . GLN A 1 118 ? 3.495 -0.217 -2.107 1.00 97.06 118 GLN A N 1
ATOM 892 C CA . GLN A 1 118 ? 4.796 -0.852 -2.337 1.00 97.06 118 GLN A CA 1
ATOM 893 C C . GLN A 1 118 ? 5.009 -1.118 -3.826 1.00 97.06 118 GLN A C 1
ATOM 895 O O . GLN A 1 118 ? 4.042 -1.297 -4.571 1.00 97.06 118 GLN A O 1
ATOM 900 N N . THR A 1 119 ? 6.268 -1.141 -4.257 1.00 97.06 119 THR A N 1
ATOM 901 C CA . THR A 1 119 ? 6.654 -1.669 -5.561 1.00 97.06 119 THR A CA 1
ATOM 902 C C . THR A 1 119 ? 6.150 -3.098 -5.723 1.00 97.06 119 THR A C 1
ATOM 904 O O . THR A 1 119 ? 6.039 -3.849 -4.752 1.00 97.06 119 THR A O 1
ATOM 907 N N . ALA A 1 120 ? 5.771 -3.443 -6.947 1.00 96.50 120 ALA A N 1
ATOM 908 C CA . ALA A 1 120 ? 5.276 -4.761 -7.301 1.00 96.50 120 ALA A CA 1
ATOM 909 C C . ALA A 1 120 ? 5.867 -5.215 -8.636 1.00 96.50 120 ALA A C 1
ATOM 911 O O . ALA A 1 120 ? 6.149 -4.394 -9.514 1.00 96.50 120 ALA A O 1
ATOM 912 N N . TYR A 1 121 ? 5.978 -6.528 -8.803 1.00 94.94 121 TYR A N 1
ATOM 913 C CA . TYR A 1 121 ? 6.385 -7.172 -10.048 1.00 94.94 121 TYR A CA 1
ATOM 914 C C . TYR A 1 121 ? 5.516 -8.407 -10.319 1.00 94.94 121 TYR A C 1
ATOM 916 O O . TYR A 1 121 ? 4.704 -8.803 -9.478 1.00 94.94 121 TYR A O 1
ATOM 924 N N . LEU A 1 122 ? 5.643 -8.972 -11.520 1.00 94.44 122 LEU A N 1
ATOM 925 C CA . LEU A 1 122 ? 5.038 -10.256 -11.857 1.00 94.44 122 LEU A CA 1
ATOM 926 C C . LEU A 1 122 ? 6.031 -11.363 -11.516 1.00 94.44 122 LEU A C 1
ATOM 928 O O . LEU A 1 122 ? 7.147 -11.347 -12.026 1.00 94.44 122 LEU A O 1
ATOM 932 N N . ASP A 1 123 ? 5.631 -12.313 -10.677 1.00 93.38 123 ASP A N 1
ATOM 933 C CA . ASP A 1 123 ? 6.436 -13.507 -10.438 1.00 93.38 123 ASP A CA 1
ATOM 934 C C . ASP A 1 123 ? 6.489 -14.413 -11.685 1.00 93.38 123 ASP A C 1
ATOM 936 O O . ASP A 1 123 ? 5.824 -14.177 -12.699 1.00 93.38 123 ASP A O 1
ATOM 940 N N . SER A 1 124 ? 7.262 -15.498 -11.610 1.00 91.06 124 SER A N 1
ATOM 941 C CA . SER A 1 124 ? 7.414 -16.465 -12.707 1.00 91.06 124 SER A CA 1
ATOM 942 C C . SER A 1 124 ? 6.112 -17.161 -13.127 1.00 91.06 124 SER A C 1
ATOM 944 O O . SER A 1 124 ? 6.056 -17.764 -14.197 1.00 91.06 124 SER A O 1
ATOM 946 N N . SER A 1 125 ? 5.063 -17.079 -12.306 1.00 94.44 125 SER A N 1
ATOM 947 C CA . SER A 1 125 ? 3.725 -17.604 -12.593 1.00 94.44 125 SER A CA 1
ATOM 948 C C . SER A 1 125 ? 2.765 -16.522 -13.108 1.00 94.44 125 SER A C 1
ATOM 950 O O . SER A 1 125 ? 1.600 -16.815 -13.372 1.00 94.44 125 SER A O 1
ATOM 952 N N . GLY A 1 126 ? 3.237 -15.283 -13.274 1.00 93.31 126 GLY A N 1
ATOM 953 C CA . GLY A 1 126 ? 2.440 -14.142 -13.712 1.00 93.31 126 GLY A CA 1
ATOM 954 C C . GLY A 1 126 ? 1.588 -13.516 -12.607 1.00 93.31 126 GLY A C 1
ATOM 955 O O . GLY A 1 126 ? 0.702 -12.715 -12.913 1.00 93.31 126 GLY A O 1
ATOM 956 N N . ASN A 1 127 ? 1.822 -13.854 -11.335 1.00 95.12 127 ASN A N 1
ATOM 957 C CA . ASN A 1 127 ? 1.108 -13.231 -10.227 1.00 95.12 127 ASN A CA 1
ATOM 958 C C . ASN A 1 127 ? 1.753 -11.902 -9.861 1.00 95.12 127 ASN A C 1
ATOM 960 O O . ASN A 1 127 ? 2.971 -11.781 -9.767 1.00 95.12 127 ASN A O 1
ATOM 964 N N . VAL A 1 128 ? 0.915 -10.918 -9.561 1.00 95.00 128 VAL A N 1
ATOM 965 C CA . VAL A 1 128 ? 1.364 -9.658 -8.980 1.00 95.00 128 VAL A CA 1
ATOM 966 C C . VAL A 1 128 ? 1.763 -9.891 -7.528 1.00 95.00 128 VAL A C 1
ATOM 968 O O . VAL A 1 128 ? 0.922 -10.235 -6.696 1.00 95.00 128 VAL A O 1
ATOM 971 N N . VAL A 1 129 ? 3.027 -9.635 -7.218 1.00 95.25 129 VAL A N 1
ATOM 972 C CA . VAL A 1 129 ? 3.597 -9.794 -5.880 1.00 95.25 129 VAL A CA 1
ATOM 973 C C . VAL A 1 129 ? 4.327 -8.517 -5.453 1.00 95.25 129 VAL A C 1
ATOM 975 O O . VAL A 1 129 ? 4.809 -7.773 -6.314 1.00 95.25 129 VAL A O 1
ATOM 978 N N . PRO A 1 130 ? 4.387 -8.212 -4.147 1.00 94.94 130 PRO A N 1
ATOM 979 C CA . PRO A 1 130 ? 5.164 -7.080 -3.660 1.00 94.94 130 PRO A CA 1
ATOM 980 C C . PRO A 1 130 ? 6.658 -7.295 -3.901 1.00 94.94 130 PRO A C 1
ATOM 982 O O . PRO A 1 130 ? 7.134 -8.427 -3.953 1.00 94.94 130 PRO A O 1
ATOM 985 N N . GLY A 1 131 ? 7.397 -6.198 -4.016 1.00 93.81 131 GLY A N 1
ATOM 986 C CA . GLY A 1 131 ? 8.842 -6.203 -4.172 1.00 93.81 131 GLY A CA 1
ATOM 987 C C . GLY A 1 131 ? 9.312 -5.739 -5.546 1.00 93.81 131 GLY A C 1
ATOM 988 O O . GLY A 1 131 ? 8.593 -5.093 -6.310 1.00 93.81 131 GLY A O 1
ATOM 989 N N . VAL A 1 132 ? 10.552 -6.100 -5.853 1.00 93.00 132 VAL A N 1
ATOM 990 C CA . VAL A 1 132 ? 11.150 -5.977 -7.185 1.00 93.00 132 VAL A CA 1
ATOM 991 C C . VAL A 1 132 ? 11.616 -7.346 -7.641 1.00 93.00 132 VAL A C 1
ATOM 993 O O . VAL A 1 132 ? 11.994 -8.174 -6.811 1.00 93.00 132 VAL A O 1
ATOM 996 N N . ASP A 1 133 ? 11.584 -7.576 -8.948 1.00 90.69 133 ASP A N 1
ATOM 997 C CA . ASP A 1 133 ? 12.018 -8.838 -9.535 1.00 90.69 133 ASP A CA 1
ATOM 998 C C . ASP A 1 133 ? 13.485 -9.128 -9.142 1.00 90.69 133 ASP A C 1
ATOM 1000 O O . ASP A 1 133 ? 14.348 -8.274 -9.377 1.00 90.69 133 ASP A O 1
ATOM 1004 N N . PRO A 1 134 ? 13.788 -10.279 -8.504 1.00 86.94 134 PRO A N 1
ATOM 1005 C CA . PRO A 1 134 ? 15.157 -10.669 -8.168 1.00 86.94 134 PRO A CA 1
ATOM 1006 C C . PRO A 1 134 ? 16.099 -10.725 -9.366 1.00 86.94 134 PRO A C 1
ATOM 1008 O O . PRO A 1 134 ? 17.293 -10.484 -9.202 1.00 86.94 134 PRO A O 1
ATOM 1011 N N . ASP A 1 135 ? 15.560 -11.005 -10.551 1.00 84.12 135 ASP A N 1
ATOM 1012 C CA . ASP A 1 135 ? 16.321 -11.110 -11.791 1.00 84.12 135 ASP A CA 1
ATOM 1013 C C . ASP A 1 135 ? 16.437 -9.753 -12.513 1.00 84.12 135 ASP A C 1
ATOM 1015 O O . ASP A 1 135 ? 17.033 -9.647 -13.592 1.00 84.12 135 ASP A O 1
ATOM 1019 N N . TYR A 1 136 ? 15.914 -8.676 -11.911 1.00 72.00 136 TYR A N 1
ATOM 1020 C CA . TYR A 1 136 ? 16.069 -7.318 -12.419 1.00 72.00 136 TYR A CA 1
ATOM 1021 C C . TYR A 1 136 ? 17.519 -6.834 -12.257 1.00 72.00 136 TYR A C 1
ATOM 1023 O O . TYR A 1 136 ? 17.912 -6.255 -11.241 1.00 72.00 136 TYR A O 1
ATOM 1031 N N . ASN A 1 137 ? 18.333 -7.038 -13.294 1.00 55.06 137 ASN A N 1
ATOM 1032 C CA . ASN A 1 137 ? 19.696 -6.514 -13.373 1.00 55.06 137 ASN A CA 1
ATOM 1033 C C . ASN A 1 137 ? 19.694 -4.976 -13.477 1.00 55.06 137 ASN A C 1
ATOM 1035 O O . ASN A 1 137 ? 19.470 -4.407 -14.545 1.00 55.06 137 ASN A O 1
ATOM 1039 N N . ASN A 1 138 ? 20.021 -4.285 -12.380 1.00 52.66 138 ASN A N 1
ATOM 1040 C CA . ASN A 1 138 ? 20.207 -2.828 -12.331 1.00 52.66 138 ASN A CA 1
ATOM 1041 C C . ASN A 1 138 ? 21.548 -2.363 -12.954 1.00 52.66 138 ASN A C 1
ATOM 1043 O O . ASN A 1 138 ? 22.200 -1.458 -12.440 1.00 52.66 138 ASN A O 1
ATOM 1047 N N . SER A 1 139 ? 21.996 -2.962 -14.062 1.00 43.28 139 SER A N 1
ATOM 1048 C CA . SER A 1 139 ? 23.286 -2.631 -14.694 1.00 43.28 139 SER A CA 1
ATOM 1049 C C . SER A 1 139 ? 23.313 -1.274 -15.420 1.00 43.28 139 SER A C 1
ATOM 1051 O O . SER A 1 139 ? 24.301 -0.961 -16.073 1.00 43.28 139 SER A O 1
ATOM 1053 N N . ASN A 1 140 ? 22.253 -0.462 -15.320 1.00 43.84 140 ASN A N 1
ATOM 1054 C CA . ASN A 1 140 ? 22.114 0.794 -16.065 1.00 43.84 140 ASN A CA 1
ATOM 1055 C C . ASN A 1 140 ? 22.046 2.059 -15.189 1.00 43.84 140 ASN A C 1
ATOM 1057 O O . ASN A 1 140 ? 21.762 3.122 -15.730 1.00 43.84 140 ASN A O 1
ATOM 1061 N N . ASN A 1 141 ? 22.298 1.987 -13.875 1.00 45.66 141 ASN A N 1
ATOM 1062 C CA . ASN A 1 141 ? 22.111 3.148 -12.986 1.00 45.66 141 ASN A CA 1
ATOM 1063 C C . ASN A 1 141 ? 23.319 3.515 -12.103 1.00 45.66 141 ASN A C 1
ATOM 1065 O O . ASN A 1 141 ? 23.145 4.153 -11.069 1.00 45.66 141 ASN A O 1
ATOM 1069 N N . GLU A 1 142 ? 24.539 3.168 -12.526 1.00 38.72 142 GLU A N 1
ATOM 1070 C CA . GLU A 1 142 ? 25.780 3.701 -11.926 1.00 38.72 142 GLU A CA 1
ATOM 1071 C C . GLU A 1 142 ? 26.524 4.723 -12.813 1.00 38.72 142 GLU A C 1
ATOM 1073 O O . GLU A 1 142 ? 27.614 5.147 -12.452 1.00 38.72 142 GLU A O 1
ATOM 1078 N N . ASN A 1 143 ? 25.957 5.179 -13.939 1.00 38.03 143 ASN A N 1
ATOM 1079 C CA . ASN A 1 143 ? 26.597 6.193 -14.799 1.00 38.03 143 ASN A CA 1
ATOM 1080 C C . ASN A 1 143 ? 25.602 7.250 -15.318 1.00 38.03 143 ASN A C 1
ATOM 1082 O O . ASN A 1 143 ? 25.321 7.305 -16.517 1.00 38.03 143 ASN A O 1
ATOM 1086 N N . GLY A 1 144 ? 25.079 8.088 -14.421 1.00 35.03 144 GLY A N 1
ATOM 1087 C CA . GLY A 1 144 ? 24.297 9.284 -14.758 1.00 35.03 144 GLY A CA 1
ATOM 1088 C C . GLY A 1 144 ? 24.728 10.480 -13.931 1.00 35.03 144 GLY A C 1
ATOM 1089 O O . GLY A 1 144 ? 24.709 10.342 -12.690 1.00 35.03 144 GLY A O 1
#

Foldseek 3Di:
DEKEWEQDLQFALVVTPIAAAEAQEEFDDADEYEYDYDDLHDAQDPDADQDQAQRGFHFHYFYLYYDDQRNYAYPDQWDHPPPSDPWTWGWGKAADPSHDQNNDPNPPGGGGITTGTHTWDQDPVRDIGGHHHPPPPPPPPPPD

Radius of gyration: 14.85 Å; chains: 1; bounding box: 44×31×40 Å

InterPro domains:
  IPR006315 Outer membrane autotransporter barrel domain [TIGR01414] (11-91)
  IPR011050 Pectin lyase fold/virulence factor [SSF51126] (14-96)
  IPR012332 Autotransporter, pectate lyase C-like domain superfamily [G3DSA:2.160.20.20] (1-120)

Secondary structure (DSSP, 8-state):
-EEEEE-S---SGGG--B--EEESS---S-EEEEEEEESS-----SSSSS---TT-SEEEEEESS---TTSEEESSS-B--GGG-S-EEEEEEEEGGGS-G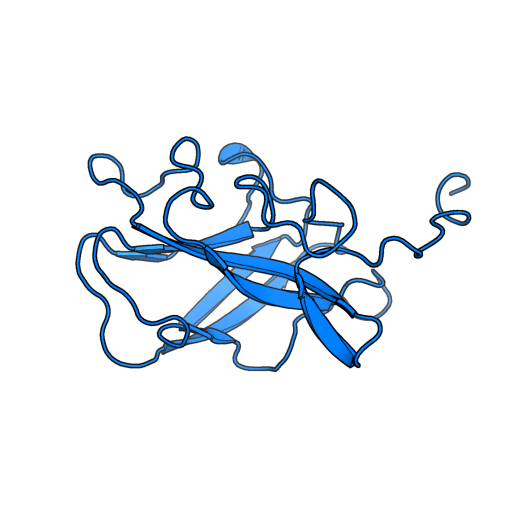GG--STTSPPSEEEEEEEEEE-TTS-EEES--TT---TTSS--

pLDDT: mean 91.86, std 12.43, range [35.03, 98.75]